Protein AF-A0A9X3B549-F1 (afdb_monomer_lite)

InterPro domains:
  IPR026001 Abortive infection protein-like, C-terminal domain [PF14355] (2-107)

Radius of gyration: 15.51 Å; chains: 1; bounding box: 48×29×39 Å

Organism: NCBI:txid2860329

Sequence (115 aa):
MARSLLESVCKHVIEQSEGVEYGRSDDLPALYRKASRALNLAPDQHVEEVFKKILGGCTSVVVGLGELRNRVGDAHGQGQRPVKPLPRHAELAVNLSGTMSAFLIATLDARQGSQ

Foldseek 3Di:
DLQVLLLVLLQVLQVLAPPGDDDPPQFQLRSCCRSCVSLLQALVSDDDPVSSVVSVVLSVLSVVLRVVCVQLVPPPDQPPDRDDDDPVNVVVSNVSSVVSSVVSVVSSVVVVVVD

Structure (mmCIF, N/CA/C/O backbone):
data_AF-A0A9X3B549-F1
#
_entry.id   AF-A0A9X3B549-F1
#
loop_
_atom_site.group_PDB
_atom_site.id
_atom_site.type_symbol
_atom_site.label_atom_id
_atom_site.label_alt_id
_atom_site.label_comp_id
_atom_site.label_asym_id
_atom_site.label_entity_id
_atom_site.label_seq_id
_atom_site.pdbx_PDB_ins_code
_atom_site.Cartn_x
_atom_site.Cartn_y
_atom_site.Cartn_z
_atom_site.occupancy
_atom_site.B_iso_or_equiv
_atom_site.auth_seq_id
_atom_site.auth_comp_id
_atom_site.auth_asym_id
_atom_site.auth_atom_id
_atom_site.pdbx_PDB_model_num
ATOM 1 N N . MET A 1 1 ? 0.886 1.973 -15.106 1.00 67.31 1 MET A N 1
ATOM 2 C CA . MET A 1 1 ? -0.403 1.344 -14.749 1.00 67.31 1 MET A CA 1
ATOM 3 C C . MET A 1 1 ? -0.406 0.843 -13.311 1.00 67.31 1 MET A C 1
ATOM 5 O O . MET A 1 1 ? -1.096 1.463 -12.519 1.00 67.31 1 MET A O 1
ATOM 9 N N . ALA A 1 2 ? 0.421 -0.144 -12.932 1.00 82.44 2 ALA A N 1
ATOM 10 C CA . ALA A 1 2 ? 0.479 -0.664 -11.553 1.00 82.44 2 ALA A CA 1
ATOM 11 C C . ALA A 1 2 ? 0.598 0.431 -10.468 1.00 82.44 2 ALA A C 1
ATOM 13 O O . ALA A 1 2 ? -0.226 0.497 -9.566 1.00 82.44 2 ALA A O 1
ATOM 14 N N . ARG A 1 3 ? 1.567 1.347 -10.587 1.00 87.06 3 ARG A N 1
ATOM 15 C CA . ARG A 1 3 ? 1.727 2.461 -9.633 1.00 87.06 3 ARG A CA 1
ATOM 16 C C . ARG A 1 3 ? 0.491 3.365 -9.551 1.00 87.06 3 ARG A C 1
ATOM 18 O O . ARG A 1 3 ? 0.051 3.687 -8.459 1.00 87.06 3 ARG A O 1
ATOM 25 N N . SER A 1 4 ? -0.036 3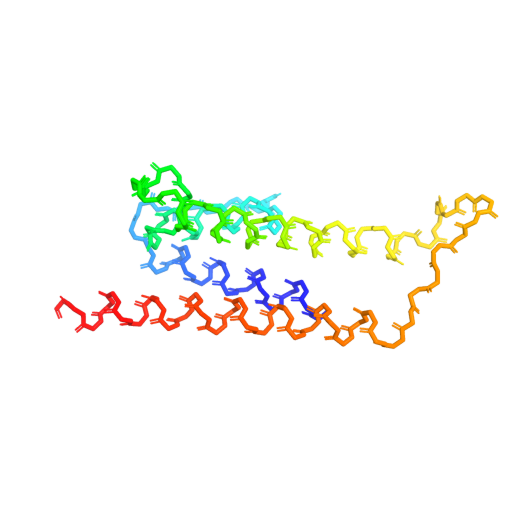.784 -10.700 1.00 90.31 4 SER A N 1
ATOM 26 C CA . SER A 1 4 ? -1.124 4.768 -10.787 1.00 90.31 4 SER A CA 1
ATOM 27 C C . SER A 1 4 ? -2.424 4.265 -10.163 1.00 90.31 4 SER A C 1
ATOM 29 O O . SER A 1 4 ? -3.111 5.045 -9.516 1.00 90.31 4 SER A O 1
ATOM 31 N N . LEU A 1 5 ? -2.734 2.972 -10.322 1.00 93.25 5 LEU A N 1
ATOM 32 C CA . LEU A 1 5 ? -3.885 2.346 -9.671 1.00 93.25 5 LEU A CA 1
ATOM 33 C C . LEU A 1 5 ? -3.769 2.455 -8.147 1.00 93.25 5 LEU A C 1
ATOM 35 O O . LEU A 1 5 ? -4.649 3.015 -7.499 1.00 93.25 5 LEU A O 1
ATOM 39 N N . LEU A 1 6 ? -2.652 1.976 -7.595 1.00 94.69 6 LEU A N 1
ATOM 40 C CA . LEU A 1 6 ? -2.447 1.966 -6.151 1.00 94.69 6 LEU A CA 1
ATOM 41 C C . LEU A 1 6 ? -2.383 3.387 -5.572 1.00 94.69 6 LEU A C 1
ATOM 43 O O . LEU A 1 6 ? -2.904 3.631 -4.491 1.00 94.69 6 LEU A O 1
ATOM 47 N N . GLU A 1 7 ? -1.798 4.336 -6.308 1.00 95.12 7 GLU A N 1
ATOM 48 C CA . GLU A 1 7 ? -1.788 5.756 -5.941 1.00 95.12 7 GLU A CA 1
ATOM 49 C C . GLU A 1 7 ? -3.208 6.331 -5.849 1.00 95.12 7 GLU A C 1
ATOM 51 O O . GLU A 1 7 ? -3.538 6.993 -4.866 1.00 95.12 7 GLU A O 1
ATOM 56 N N . SER A 1 8 ? -4.059 6.043 -6.840 1.00 96.25 8 SER A N 1
ATOM 57 C CA . SER A 1 8 ? -5.462 6.470 -6.846 1.00 96.25 8 SER A CA 1
ATOM 58 C C . SER A 1 8 ? -6.244 5.869 -5.680 1.00 96.25 8 SER A C 1
ATOM 60 O O . SER A 1 8 ? -7.019 6.571 -5.041 1.00 96.25 8 SER A O 1
ATOM 62 N N . VAL A 1 9 ? -6.022 4.588 -5.375 1.00 97.38 9 VAL A N 1
ATOM 63 C CA . VAL A 1 9 ? -6.681 3.912 -4.249 1.00 97.38 9 VAL A CA 1
ATOM 64 C C . VAL A 1 9 ? -6.213 4.474 -2.909 1.00 97.38 9 VAL A C 1
ATOM 66 O O . VAL A 1 9 ? -7.042 4.723 -2.042 1.00 97.38 9 VAL A O 1
ATOM 69 N N . CYS A 1 10 ? -4.917 4.747 -2.733 1.00 97.44 10 CYS A N 1
ATOM 70 C CA . CYS A 1 10 ? -4.422 5.366 -1.500 1.00 97.44 10 CYS A CA 1
ATOM 71 C C . CYS A 1 10 ? -5.032 6.757 -1.287 1.00 97.44 10 CYS A C 1
ATOM 73 O O . CYS A 1 10 ? -5.446 7.069 -0.175 1.00 97.44 10 CYS A O 1
ATOM 75 N N . LYS A 1 11 ? -5.120 7.576 -2.344 1.00 97.25 11 LYS A N 1
ATOM 76 C CA . LYS A 1 11 ? -5.772 8.895 -2.289 1.00 97.25 11 LYS A CA 1
ATOM 77 C C . LYS A 1 11 ? -7.242 8.777 -1.902 1.00 97.25 11 LYS A C 1
ATOM 79 O O . LYS A 1 11 ? -7.667 9.464 -0.981 1.00 97.25 11 LYS A O 1
ATOM 84 N N . HIS A 1 12 ? -7.963 7.847 -2.525 1.00 97.31 12 HIS A N 1
ATOM 85 C CA . HIS A 1 12 ? -9.359 7.581 -2.198 1.00 97.31 12 HIS A CA 1
ATOM 86 C C . HIS A 1 12 ? -9.544 7.166 -0.731 1.00 97.31 12 HIS A C 1
ATOM 88 O O . HIS A 1 12 ? -10.383 7.726 -0.037 1.00 97.31 12 HIS A O 1
ATOM 94 N N . VAL A 1 13 ? -8.720 6.247 -0.217 1.00 97.44 13 VAL A N 1
ATOM 95 C CA . VAL A 1 13 ? -8.758 5.849 1.202 1.00 97.44 13 VAL A CA 1
ATOM 96 C C . VAL A 1 13 ? -8.526 7.045 2.127 1.00 97.44 13 VAL A C 1
ATOM 98 O O . VAL A 1 13 ? -9.222 7.180 3.130 1.00 97.44 13 VAL A O 1
ATOM 101 N N . ILE A 1 14 ? -7.560 7.910 1.803 1.00 97.12 14 ILE A N 1
ATOM 102 C CA . ILE A 1 14 ? -7.264 9.106 2.603 1.00 97.12 14 ILE A CA 1
ATOM 103 C C . ILE A 1 14 ? -8.446 10.080 2.581 1.00 97.12 14 ILE A C 1
ATOM 105 O O . ILE A 1 14 ? -8.841 10.550 3.636 1.00 97.12 14 ILE A O 1
ATOM 109 N N . GLU A 1 15 ? -9.051 10.331 1.418 1.00 95.69 15 GLU A N 1
ATOM 110 C CA . GLU A 1 15 ? -10.241 11.190 1.279 1.00 95.69 15 GLU A CA 1
ATOM 111 C C . GLU A 1 15 ? -11.444 10.686 2.082 1.00 95.69 15 GLU A C 1
ATOM 113 O O . GLU A 1 15 ? -12.256 11.482 2.541 1.00 95.69 15 GLU A O 1
ATOM 118 N N . GLN A 1 16 ? -11.563 9.368 2.250 1.00 95.56 16 GLN A N 1
ATOM 119 C CA . GLN A 1 16 ? -12.610 8.737 3.055 1.00 95.56 16 GLN A CA 1
ATOM 120 C C . GLN A 1 16 ? -12.258 8.648 4.551 1.00 95.56 16 GLN A C 1
ATOM 122 O O . GLN A 1 16 ? -13.077 8.187 5.343 1.00 95.56 16 GLN A O 1
ATOM 127 N N . SER A 1 17 ? -11.048 9.050 4.949 1.00 93.19 17 SER A N 1
ATOM 128 C CA . SER A 1 17 ? -10.571 8.980 6.330 1.00 93.19 17 SER A CA 1
ATOM 129 C C . SER A 1 17 ? -10.580 10.364 6.975 1.00 93.19 17 SER A C 1
ATOM 131 O O . SER A 1 17 ? -9.905 11.282 6.515 1.00 93.19 17 SER A O 1
ATOM 133 N N . GLU A 1 18 ? -11.301 10.517 8.083 1.00 89.31 18 GLU A N 1
ATOM 134 C CA . GLU A 1 18 ? -11.366 11.796 8.793 1.00 89.31 18 GLU A CA 1
ATOM 135 C C . GLU A 1 18 ? -9.995 12.225 9.339 1.00 89.31 18 GLU A C 1
ATOM 137 O O . GLU A 1 18 ? -9.259 11.438 9.938 1.00 89.31 18 GLU A O 1
ATOM 142 N N . GLY A 1 19 ? -9.652 13.502 9.146 1.00 88.38 19 GLY A N 1
ATOM 143 C CA . GLY A 1 19 ? -8.443 14.108 9.711 1.00 88.38 19 GLY A CA 1
ATOM 144 C C . GLY A 1 19 ? -7.128 13.722 9.025 1.00 88.38 19 GLY A C 1
ATOM 145 O O . GLY A 1 19 ? -6.060 14.022 9.563 1.00 88.38 19 GLY A O 1
ATOM 146 N N . VAL A 1 20 ? -7.171 13.077 7.853 1.00 93.19 20 VAL A N 1
ATOM 147 C CA . VAL A 1 20 ? -5.972 12.729 7.078 1.00 93.19 20 VAL A CA 1
ATOM 148 C C . VAL A 1 20 ? -5.989 13.453 5.737 1.00 93.19 20 VAL A C 1
ATOM 150 O O . VAL A 1 20 ? -6.927 13.334 4.962 1.00 93.19 20 VAL A O 1
ATOM 153 N N . GLU A 1 21 ? -4.906 14.165 5.430 1.00 93.50 21 GLU A N 1
ATOM 154 C CA . GLU A 1 21 ? -4.739 14.866 4.155 1.00 93.50 21 GLU A CA 1
ATOM 155 C C . GLU A 1 21 ? -3.469 14.410 3.431 1.00 93.50 21 GLU A C 1
ATOM 157 O O . GLU A 1 21 ? -2.462 14.025 4.046 1.00 93.50 21 GLU A O 1
ATOM 162 N N . TYR A 1 22 ? -3.485 14.494 2.101 1.00 94.81 22 TYR A N 1
ATOM 163 C CA . TYR A 1 22 ? -2.304 14.292 1.269 1.00 94.81 22 TYR A CA 1
ATOM 164 C C . TYR A 1 22 ? -1.921 15.555 0.499 1.00 94.81 22 TYR A C 1
ATOM 166 O O . TYR A 1 22 ? -2.762 16.323 0.040 1.00 94.81 22 TYR A O 1
ATOM 174 N N . GLY A 1 23 ? -0.614 15.769 0.359 1.00 92.38 23 GLY A N 1
ATOM 175 C CA . GLY A 1 23 ? -0.056 16.882 -0.394 1.00 92.38 23 GLY A CA 1
ATOM 176 C C . GLY A 1 23 ? 0.057 16.562 -1.883 1.00 92.38 23 GLY A C 1
ATOM 177 O O . GLY A 1 23 ? 0.170 15.406 -2.289 1.00 92.38 23 GLY A O 1
ATOM 178 N N . ARG A 1 24 ? 0.116 17.602 -2.723 1.00 88.25 24 ARG A N 1
ATOM 179 C CA . ARG A 1 24 ? 0.365 17.452 -4.172 1.00 88.25 24 ARG A CA 1
ATOM 180 C C . ARG A 1 24 ? 1.702 16.779 -4.504 1.00 88.25 24 ARG A C 1
ATOM 182 O O . ARG A 1 24 ? 1.832 16.209 -5.583 1.00 88.25 24 ARG A O 1
ATOM 189 N N . SER A 1 25 ? 2.682 16.880 -3.611 1.00 90.38 25 SER A N 1
ATOM 190 C CA . SER A 1 25 ? 4.018 16.297 -3.756 1.00 90.38 25 SER A CA 1
ATOM 191 C C . SER A 1 25 ? 4.152 14.905 -3.138 1.00 90.38 25 SER A C 1
ATOM 193 O O . SER A 1 25 ? 5.236 14.332 -3.216 1.00 90.38 25 SER A O 1
ATOM 195 N N . ASP A 1 26 ? 3.102 14.374 -2.505 1.00 93.25 26 ASP A N 1
ATOM 196 C CA . ASP A 1 26 ? 3.176 13.061 -1.871 1.00 93.25 26 ASP A CA 1
ATOM 197 C C . ASP A 1 26 ? 3.315 11.976 -2.941 1.00 93.25 26 ASP A C 1
ATOM 199 O O . ASP A 1 26 ? 2.503 11.857 -3.864 1.00 93.25 26 ASP A O 1
ATOM 203 N N . ASP A 1 27 ? 4.368 11.177 -2.811 1.00 92.62 27 ASP A N 1
ATOM 204 C CA . ASP A 1 27 ? 4.609 10.034 -3.671 1.00 92.62 27 ASP A CA 1
ATOM 205 C C . ASP A 1 27 ? 3.864 8.788 -3.169 1.00 92.62 27 ASP A C 1
ATOM 207 O O . ASP A 1 27 ? 3.218 8.782 -2.121 1.00 92.62 27 ASP A O 1
ATOM 211 N N . LEU A 1 28 ? 3.923 7.703 -3.946 1.00 94.00 28 LEU A N 1
ATOM 212 C CA . LEU A 1 28 ? 3.226 6.465 -3.599 1.00 94.00 28 LEU A CA 1
ATOM 213 C C . LEU A 1 28 ? 3.606 5.938 -2.191 1.00 94.00 28 LEU A C 1
ATOM 215 O O . LEU A 1 28 ? 2.689 5.606 -1.441 1.00 94.00 28 LEU A O 1
ATOM 219 N N . PRO A 1 29 ? 4.894 5.877 -1.791 1.00 94.50 29 PRO A N 1
ATOM 220 C CA . PRO A 1 29 ? 5.277 5.555 -0.415 1.00 94.50 29 PRO A CA 1
ATOM 221 C C . PRO A 1 29 ? 4.601 6.425 0.653 1.00 94.50 29 PRO A C 1
ATOM 223 O O . PRO A 1 29 ? 4.071 5.888 1.631 1.00 94.50 29 PRO A O 1
ATOM 226 N N . ALA A 1 30 ? 4.596 7.750 0.476 1.00 95.62 30 ALA A N 1
ATOM 227 C CA . ALA A 1 30 ? 3.980 8.673 1.424 1.00 95.62 30 ALA A CA 1
ATOM 228 C C . ALA A 1 30 ? 2.459 8.473 1.513 1.00 95.62 30 ALA A C 1
ATOM 230 O O . ALA A 1 30 ? 1.911 8.362 2.613 1.00 95.62 30 ALA A O 1
ATOM 231 N N . LEU A 1 31 ? 1.788 8.356 0.363 1.00 97.06 31 LEU A N 1
ATOM 232 C CA . LEU A 1 31 ? 0.348 8.107 0.275 1.00 97.06 31 LEU A CA 1
ATOM 233 C C . LEU A 1 31 ? -0.035 6.778 0.929 1.00 97.06 31 LEU A C 1
ATOM 235 O O . LEU A 1 31 ? -0.962 6.729 1.733 1.00 97.06 31 LEU A O 1
ATOM 239 N N . TYR A 1 32 ? 0.709 5.708 0.649 1.00 97.00 32 T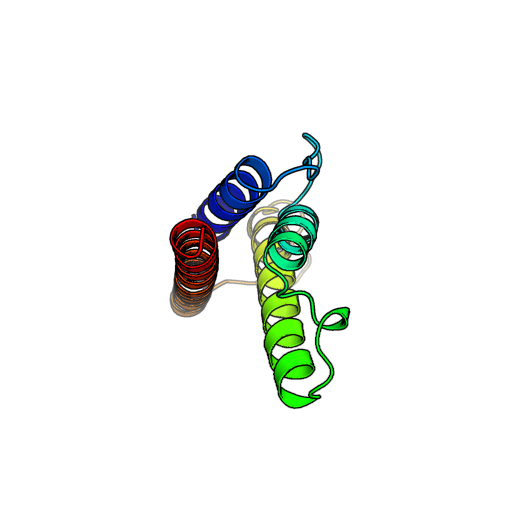YR A N 1
ATOM 240 C CA . TYR A 1 32 ? 0.442 4.403 1.244 1.00 97.00 32 TYR A CA 1
ATOM 241 C C . TYR A 1 32 ? 0.601 4.426 2.762 1.00 97.00 32 TYR A C 1
ATOM 243 O O . TYR A 1 32 ? -0.254 3.898 3.461 1.00 97.00 32 TYR A O 1
ATOM 251 N N . ARG A 1 33 ? 1.641 5.083 3.292 1.00 96.00 33 ARG A N 1
ATOM 252 C CA . ARG A 1 33 ? 1.844 5.198 4.745 1.00 96.00 33 ARG A CA 1
ATOM 253 C C . ARG A 1 33 ? 0.679 5.911 5.439 1.00 96.00 33 ARG A C 1
ATOM 255 O O . ARG A 1 33 ? 0.307 5.529 6.549 1.00 96.00 33 ARG A O 1
ATOM 262 N N . LYS A 1 34 ? 0.121 6.946 4.805 1.00 97.00 34 LYS A N 1
ATOM 263 C CA . LYS A 1 34 ? -1.056 7.670 5.308 1.00 97.00 34 LYS A CA 1
ATOM 264 C C . LYS A 1 34 ? -2.303 6.786 5.268 1.00 97.00 34 LYS A C 1
ATOM 266 O O . LYS A 1 34 ? -2.937 6.599 6.303 1.00 97.00 34 LYS A O 1
ATOM 271 N N . ALA A 1 35 ? -2.589 6.176 4.117 1.00 97.06 35 ALA A N 1
ATOM 272 C CA . ALA A 1 35 ? -3.730 5.281 3.930 1.00 97.06 35 ALA A CA 1
ATOM 273 C C . ALA A 1 35 ? -3.681 4.063 4.871 1.00 97.06 35 ALA A C 1
ATOM 275 O O . ALA A 1 35 ? -4.658 3.754 5.549 1.00 97.06 35 ALA A O 1
ATOM 276 N N . SER A 1 36 ? -2.527 3.396 4.978 1.00 96.44 36 SER A N 1
ATOM 277 C CA . SER A 1 36 ? -2.362 2.224 5.839 1.00 96.44 36 SER A CA 1
ATOM 278 C C . SER A 1 36 ? -2.565 2.583 7.307 1.00 96.44 36 SER A C 1
ATOM 280 O O . SER A 1 36 ? -3.225 1.843 8.025 1.00 96.44 36 SER A O 1
ATOM 282 N N . ARG A 1 37 ? -2.043 3.726 7.768 1.00 96.25 37 ARG A N 1
ATOM 283 C CA . ARG A 1 37 ? -2.246 4.167 9.153 1.00 96.25 37 ARG A CA 1
ATOM 284 C C . ARG A 1 37 ? -3.713 4.488 9.439 1.00 96.25 37 ARG A C 1
ATOM 286 O O . ARG A 1 37 ? -4.211 4.083 10.489 1.00 96.25 37 ARG A O 1
ATOM 293 N N . ALA A 1 38 ? -4.395 5.158 8.509 1.00 95.75 38 ALA A N 1
ATOM 294 C CA . ALA A 1 38 ? -5.818 5.478 8.623 1.00 95.75 38 ALA A CA 1
ATOM 295 C C . ALA A 1 38 ? -6.694 4.216 8.743 1.00 95.75 38 ALA A C 1
ATOM 297 O O . ALA A 1 38 ? -7.639 4.172 9.527 1.00 95.75 38 ALA A O 1
ATOM 298 N N . LEU A 1 39 ? -6.315 3.143 8.044 1.00 95.75 39 LEU A N 1
ATOM 299 C CA . LEU A 1 39 ? -6.998 1.849 8.097 1.00 95.75 39 LEU A CA 1
ATOM 300 C C . LEU A 1 39 ? -6.559 0.941 9.261 1.00 95.75 39 LEU A C 1
ATOM 302 O O . LEU A 1 39 ? -7.041 -0.187 9.359 1.00 95.75 39 LEU A O 1
ATOM 306 N N . ASN A 1 40 ? -5.683 1.407 10.157 1.00 95.00 40 ASN A N 1
ATOM 307 C CA . ASN A 1 40 ? -5.070 0.601 11.220 1.00 95.00 40 ASN A CA 1
ATOM 308 C C . ASN A 1 40 ? -4.242 -0.594 10.701 1.00 95.00 40 ASN A C 1
ATOM 310 O O . ASN A 1 40 ? -4.280 -1.691 11.250 1.00 95.00 40 ASN A O 1
ATOM 314 N N . LEU A 1 41 ? -3.500 -0.388 9.616 1.00 95.25 41 LEU A N 1
ATOM 315 C CA . LEU A 1 41 ? -2.649 -1.373 8.941 1.00 95.25 41 LEU A CA 1
ATOM 316 C C . LEU A 1 41 ? -1.151 -1.034 9.044 1.00 95.25 41 LEU A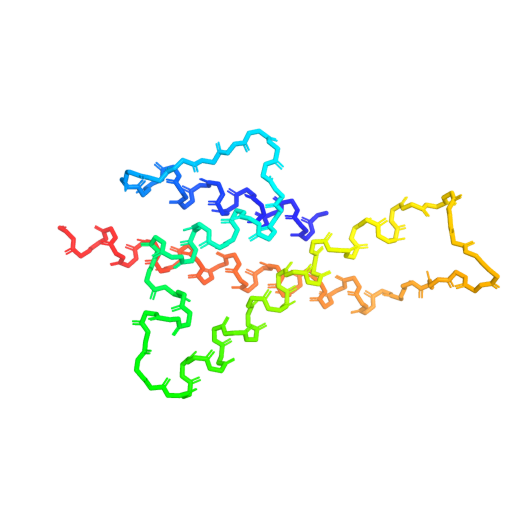 C 1
ATOM 318 O O . LEU A 1 41 ? -0.329 -1.695 8.409 1.00 95.25 41 LEU A O 1
ATOM 322 N N . ALA A 1 42 ? -0.754 0.005 9.785 1.00 93.56 42 ALA A N 1
ATOM 323 C CA . ALA A 1 42 ? 0.665 0.288 9.982 1.00 93.56 42 ALA A CA 1
ATOM 324 C C . ALA A 1 42 ? 1.268 -0.705 10.996 1.00 93.56 42 ALA A C 1
ATOM 326 O O . ALA A 1 42 ? 0.641 -0.954 12.023 1.00 93.56 42 ALA A O 1
ATOM 327 N N . PRO A 1 43 ? 2.477 -1.259 10.770 1.00 90.94 43 PRO A N 1
ATOM 328 C CA . PRO A 1 43 ? 3.067 -2.264 11.662 1.00 90.94 43 PRO A CA 1
ATOM 329 C C . PRO A 1 43 ? 3.153 -1.838 13.134 1.00 90.94 43 PRO A C 1
ATOM 331 O O . PRO A 1 43 ? 2.996 -2.663 14.024 1.00 90.94 43 PRO A O 1
ATOM 334 N N . ASP A 1 44 ? 3.370 -0.551 13.407 1.00 91.75 44 ASP A N 1
ATOM 335 C CA . ASP A 1 44 ? 3.447 -0.002 14.764 1.00 91.75 44 ASP A CA 1
ATOM 336 C C . ASP A 1 44 ? 2.092 0.062 15.493 1.00 91.75 44 ASP A C 1
ATOM 338 O O . ASP A 1 44 ? 2.061 0.353 16.683 1.00 91.75 44 ASP A O 1
ATOM 342 N N . GLN A 1 45 ? 0.984 -0.236 14.806 1.00 94.00 45 GLN A N 1
ATOM 343 C CA . GLN A 1 45 ? -0.366 -0.305 15.377 1.00 94.00 45 GLN A CA 1
ATOM 344 C C . GLN A 1 45 ? -0.767 -1.721 15.831 1.00 94.00 45 GLN A C 1
ATOM 346 O O . GLN A 1 45 ? -1.878 -1.911 16.318 1.00 94.00 45 GLN A O 1
ATOM 351 N N . HIS A 1 46 ? 0.115 -2.713 15.673 1.00 93.94 46 HIS A N 1
ATOM 352 C CA . HIS A 1 46 ? -0.150 -4.118 16.004 1.00 93.94 46 HIS A CA 1
ATOM 353 C C . HIS A 1 46 ? 0.852 -4.624 17.037 1.00 93.94 46 HIS A C 1
ATOM 355 O O . HIS A 1 46 ? 1.994 -4.169 17.067 1.00 93.94 46 HIS A O 1
ATOM 361 N N . VAL A 1 47 ? 0.453 -5.580 17.878 1.00 93.06 47 VAL A N 1
ATOM 362 C CA . VAL A 1 47 ? 1.340 -6.162 18.904 1.00 93.06 47 VAL A CA 1
ATOM 363 C C . VAL A 1 47 ? 1.986 -7.440 18.385 1.00 93.06 47 VAL A C 1
ATOM 365 O O . VAL A 1 47 ? 3.179 -7.666 18.588 1.00 93.06 47 VAL A O 1
ATOM 368 N N . GLU A 1 48 ? 1.215 -8.250 17.670 1.00 95.25 48 GLU A N 1
ATOM 369 C CA . GLU A 1 48 ? 1.605 -9.558 17.182 1.00 95.25 48 GLU A CA 1
ATOM 370 C C . GLU A 1 48 ? 2.676 -9.437 16.095 1.00 95.25 48 GLU A C 1
ATOM 372 O O . GLU A 1 48 ? 2.460 -8.897 15.006 1.00 95.25 48 GLU A O 1
ATOM 377 N N . GLU A 1 49 ? 3.841 -10.023 16.364 1.00 94.56 49 GLU A N 1
ATOM 378 C CA . GLU A 1 49 ? 5.004 -9.967 15.472 1.00 94.56 49 GLU A CA 1
ATOM 379 C C . GLU A 1 49 ? 4.725 -10.505 14.061 1.00 94.56 49 GLU A C 1
ATOM 381 O O . GLU A 1 49 ? 5.331 -10.056 13.086 1.00 94.56 49 GLU A O 1
ATOM 386 N N . VAL A 1 50 ? 3.789 -11.449 13.924 1.00 95.94 50 VAL A N 1
ATOM 387 C CA . VAL A 1 50 ? 3.388 -11.983 12.616 1.00 95.94 50 VAL A CA 1
ATOM 388 C C . VAL A 1 50 ? 2.727 -10.912 11.743 1.00 95.94 50 VAL A C 1
ATOM 390 O O . VAL A 1 50 ? 3.103 -10.766 10.579 1.00 95.94 50 VAL A O 1
ATOM 393 N N . PHE A 1 51 ? 1.823 -10.100 12.300 1.00 92.88 51 PHE A N 1
ATOM 394 C CA . PHE A 1 51 ? 1.157 -9.034 11.552 1.00 92.88 51 PHE A CA 1
ATOM 395 C C . PHE A 1 51 ? 2.122 -7.901 11.225 1.00 92.88 51 PHE A C 1
ATOM 397 O O . PHE A 1 51 ? 2.137 -7.430 10.088 1.00 92.88 51 PHE A O 1
ATOM 404 N N . LYS A 1 52 ? 3.014 -7.540 12.157 1.00 95.31 52 LYS A N 1
ATOM 405 C CA . LYS A 1 52 ? 4.072 -6.553 11.889 1.00 95.31 52 LYS A CA 1
ATOM 406 C C . LYS A 1 52 ? 4.930 -6.941 10.689 1.00 95.31 52 LYS A C 1
ATOM 408 O O . LYS A 1 52 ? 5.190 -6.104 9.826 1.00 95.31 52 LYS A O 1
ATOM 413 N N . LYS A 1 53 ? 5.348 -8.210 10.609 1.00 96.38 53 LYS A N 1
ATOM 414 C CA . LYS A 1 53 ? 6.160 -8.723 9.494 1.00 96.38 53 LYS A CA 1
ATOM 415 C C . LYS A 1 53 ? 5.410 -8.680 8.168 1.00 96.38 53 LYS A C 1
ATOM 417 O O . LYS A 1 53 ? 5.975 -8.223 7.177 1.00 96.38 53 LYS A O 1
ATOM 422 N N . ILE A 1 54 ? 4.151 -9.116 8.149 1.00 95.69 54 ILE A N 1
ATOM 423 C CA . ILE A 1 54 ? 3.324 -9.116 6.934 1.00 95.69 54 ILE A CA 1
ATOM 424 C C . ILE A 1 54 ? 3.109 -7.680 6.435 1.00 95.69 54 ILE A C 1
ATOM 426 O O . ILE A 1 54 ? 3.431 -7.370 5.288 1.00 95.69 54 ILE A O 1
ATOM 430 N N . LEU A 1 55 ? 2.648 -6.779 7.306 1.00 95.69 55 LEU A N 1
ATOM 431 C CA . LEU A 1 55 ? 2.367 -5.379 6.966 1.00 95.69 55 LEU A CA 1
ATOM 432 C C . LEU A 1 55 ? 3.645 -4.598 6.611 1.00 95.69 55 LEU A C 1
ATOM 434 O O . LEU A 1 55 ? 3.643 -3.740 5.720 1.00 95.69 55 LEU A O 1
ATOM 438 N N . GLY A 1 56 ? 4.767 -4.930 7.256 1.00 95.81 56 GLY A N 1
ATOM 439 C CA . GLY A 1 56 ? 6.090 -4.430 6.891 1.00 95.81 56 GLY A CA 1
ATOM 440 C C . GLY A 1 56 ? 6.492 -4.862 5.481 1.00 95.81 56 GLY A C 1
ATOM 441 O O . GLY A 1 56 ? 6.896 -4.025 4.675 1.00 95.81 56 GLY A O 1
ATOM 442 N N . GLY A 1 57 ? 6.290 -6.138 5.139 1.00 96.50 57 GLY A N 1
ATOM 443 C CA . GLY A 1 57 ? 6.524 -6.663 3.792 1.00 96.50 57 GLY A CA 1
ATOM 444 C C . GLY A 1 57 ? 5.667 -5.972 2.727 1.00 96.50 57 GLY A C 1
ATOM 445 O O . GLY A 1 57 ? 6.188 -5.563 1.689 1.00 96.50 57 GLY A O 1
ATOM 446 N N . CYS A 1 58 ? 4.380 -5.750 3.009 1.00 95.81 58 CYS A N 1
ATOM 447 C CA . CYS A 1 58 ? 3.493 -4.958 2.155 1.00 95.81 58 CYS A CA 1
ATOM 448 C C . CYS A 1 58 ? 4.043 -3.545 1.916 1.00 95.81 58 CYS A C 1
ATOM 450 O O . CYS A 1 58 ? 4.082 -3.077 0.779 1.00 95.81 58 CYS A O 1
ATOM 452 N N . THR A 1 59 ? 4.544 -2.889 2.966 1.00 95.06 59 THR A N 1
ATOM 453 C CA . THR A 1 59 ? 5.171 -1.564 2.853 1.00 95.06 59 THR A CA 1
ATOM 454 C C . THR A 1 59 ? 6.387 -1.603 1.924 1.00 95.06 59 THR A C 1
ATOM 456 O O . THR A 1 59 ? 6.493 -0.776 1.019 1.00 95.06 59 THR A O 1
ATOM 459 N N . SER A 1 60 ? 7.273 -2.593 2.077 1.00 95.62 60 SER A N 1
ATOM 460 C CA . SER A 1 60 ? 8.441 -2.764 1.201 1.00 95.62 60 SER A CA 1
ATOM 461 C C . SER A 1 60 ? 8.055 -2.989 -0.263 1.00 95.62 60 SER A C 1
ATOM 463 O O . SER A 1 60 ? 8.687 -2.420 -1.154 1.00 95.62 60 SER A O 1
ATOM 465 N N . VAL A 1 61 ? 7.000 -3.768 -0.526 1.00 94.62 61 VAL A N 1
ATOM 466 C CA . VAL A 1 61 ? 6.469 -3.969 -1.883 1.00 94.62 61 VAL A CA 1
ATOM 467 C C . VAL A 1 61 ? 6.018 -2.643 -2.493 1.00 94.62 61 VAL A C 1
ATOM 469 O O . VAL A 1 61 ? 6.399 -2.330 -3.621 1.00 94.62 61 VAL A O 1
ATOM 472 N N . VAL A 1 62 ? 5.248 -1.837 -1.759 1.00 93.62 62 VAL A N 1
ATOM 473 C CA . VAL A 1 62 ? 4.736 -0.555 -2.265 1.00 93.62 62 VAL A CA 1
ATOM 474 C C . VAL A 1 62 ? 5.860 0.450 -2.519 1.00 93.62 62 VAL A C 1
ATOM 476 O O . VAL A 1 62 ? 5.857 1.115 -3.558 1.00 93.62 62 VAL A O 1
ATOM 479 N N . VAL A 1 63 ? 6.860 0.509 -1.633 1.00 92.62 63 VAL A N 1
ATOM 480 C CA . VAL A 1 63 ? 8.075 1.311 -1.850 1.00 92.62 63 VAL A CA 1
ATOM 481 C C . VAL A 1 63 ? 8.786 0.875 -3.133 1.00 92.62 63 VAL A C 1
ATOM 483 O O . VAL A 1 63 ? 9.049 1.707 -4.003 1.00 92.62 63 VAL A O 1
ATOM 486 N N . GLY A 1 64 ? 8.998 -0.432 -3.313 1.00 91.69 64 GLY A N 1
ATOM 487 C CA . GLY A 1 64 ? 9.610 -0.983 -4.523 1.00 91.69 64 GLY A CA 1
ATOM 488 C C . GLY A 1 64 ? 8.826 -0.667 -5.803 1.00 91.69 64 GLY A C 1
ATOM 489 O O . GLY A 1 64 ? 9.421 -0.301 -6.816 1.00 91.69 64 GLY A O 1
ATOM 490 N N . LEU A 1 65 ? 7.490 -0.734 -5.766 1.00 90.56 65 LEU A N 1
ATOM 491 C CA . LEU A 1 65 ? 6.623 -0.344 -6.888 1.00 90.56 65 LEU A CA 1
ATOM 492 C C . LEU A 1 65 ? 6.720 1.156 -7.209 1.00 90.56 65 LEU A C 1
ATOM 494 O O . LEU A 1 65 ? 6.675 1.543 -8.382 1.00 90.56 65 LEU A O 1
ATOM 498 N N . GLY A 1 66 ? 6.872 1.999 -6.184 1.00 87.94 66 GLY A N 1
ATOM 499 C CA . GLY A 1 66 ? 7.139 3.427 -6.330 1.00 87.94 66 GLY A CA 1
ATOM 500 C C . GLY A 1 66 ? 8.445 3.683 -7.082 1.00 87.94 66 GLY A C 1
ATOM 501 O O . GLY A 1 66 ? 8.445 4.393 -8.091 1.00 87.94 66 GLY A O 1
ATOM 502 N N . GLU A 1 67 ? 9.530 3.044 -6.647 1.00 85.31 67 GLU A N 1
ATOM 503 C CA . GLU A 1 67 ? 10.866 3.179 -7.242 1.00 85.31 67 GLU A CA 1
ATOM 504 C C . GLU A 1 67 ? 10.977 2.588 -8.652 1.00 85.31 67 GLU A C 1
ATOM 506 O O . GLU A 1 67 ? 11.699 3.130 -9.492 1.00 85.31 67 GLU A O 1
ATOM 511 N N . LEU A 1 68 ? 10.263 1.491 -8.937 1.00 78.31 68 LEU A N 1
ATOM 512 C CA . LEU A 1 68 ? 10.343 0.779 -10.216 1.00 78.31 68 LEU A CA 1
ATOM 513 C C . LEU A 1 68 ? 10.021 1.695 -11.403 1.00 78.31 68 LEU A C 1
ATOM 515 O O . LEU A 1 68 ? 10.707 1.638 -12.423 1.00 78.31 68 LEU A O 1
ATOM 519 N N . ARG A 1 69 ? 9.017 2.576 -11.267 1.00 66.94 69 ARG A N 1
ATOM 520 C CA . ARG A 1 69 ? 8.686 3.564 -12.308 1.00 66.94 69 ARG A CA 1
ATOM 521 C C . ARG A 1 69 ? 9.829 4.552 -12.527 1.00 66.94 69 ARG A C 1
ATOM 523 O O . ARG A 1 69 ? 10.114 4.867 -13.676 1.00 66.94 69 ARG A O 1
ATOM 530 N N . ASN A 1 70 ? 10.456 5.027 -11.453 1.00 65.19 70 ASN A N 1
ATOM 531 C CA . ASN A 1 70 ? 11.518 6.027 -11.541 1.00 65.19 70 ASN A CA 1
ATOM 532 C C . ASN A 1 70 ? 12.745 5.426 -12.239 1.00 65.19 70 ASN A C 1
ATOM 534 O O . ASN A 1 70 ? 13.259 6.006 -13.183 1.00 65.19 70 ASN A O 1
ATOM 538 N N . ARG A 1 71 ? 13.150 4.202 -11.867 1.00 65.06 71 ARG A N 1
ATOM 539 C CA . ARG A 1 71 ? 14.316 3.548 -12.481 1.00 65.06 71 ARG A CA 1
ATOM 540 C C . ARG A 1 71 ? 14.066 3.085 -13.917 1.00 65.06 71 ARG A C 1
ATOM 542 O O . ARG A 1 71 ? 14.927 3.285 -14.758 1.00 65.06 71 ARG A O 1
ATOM 549 N N . VAL A 1 72 ? 12.927 2.460 -14.221 1.00 61.22 72 VAL A N 1
ATOM 550 C CA . VAL A 1 72 ? 12.652 1.929 -15.577 1.00 61.22 72 VAL A CA 1
ATOM 551 C C . VAL A 1 72 ? 12.188 3.028 -16.545 1.00 61.22 72 VAL A C 1
ATOM 553 O O . VAL A 1 72 ? 12.387 2.900 -17.749 1.00 61.22 72 VAL A O 1
ATOM 556 N N . GLY A 1 73 ? 11.582 4.102 -16.031 1.00 55.34 73 GLY A N 1
ATOM 557 C CA . GLY A 1 73 ? 11.121 5.248 -16.817 1.00 55.34 73 GLY A CA 1
ATOM 558 C C . GLY A 1 73 ? 12.227 6.236 -17.197 1.00 55.34 73 GLY A C 1
ATOM 559 O O . GLY A 1 73 ? 12.144 6.821 -18.275 1.00 55.34 73 GLY A O 1
ATOM 560 N N . ASP A 1 74 ? 13.278 6.377 -16.378 1.00 54.22 74 ASP A N 1
ATOM 561 C CA . ASP A 1 74 ? 14.453 7.201 -16.697 1.00 54.22 74 ASP A CA 1
ATOM 562 C C . ASP A 1 74 ? 15.374 6.490 -17.700 1.00 54.22 74 ASP A C 1
ATOM 564 O O . ASP A 1 74 ? 16.482 6.033 -17.403 1.00 54.22 74 ASP A O 1
ATOM 568 N N . ALA A 1 75 ? 14.916 6.435 -18.950 1.00 51.41 75 ALA A N 1
ATOM 569 C CA . ALA A 1 75 ? 15.687 5.976 -20.103 1.00 51.41 75 ALA A CA 1
ATOM 570 C C . ALA A 1 75 ? 16.916 6.863 -20.419 1.00 51.41 75 ALA A C 1
ATOM 572 O O . ALA A 1 75 ? 17.656 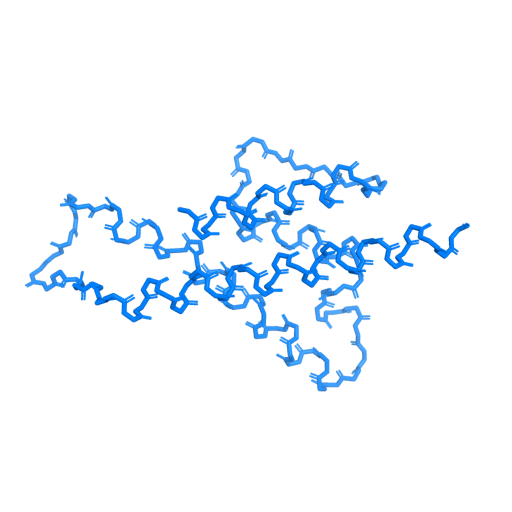6.570 -21.355 1.00 51.41 75 ALA A O 1
ATOM 573 N N . HIS A 1 76 ? 17.151 7.943 -19.666 1.00 51.12 76 HIS A N 1
ATOM 574 C CA . HIS A 1 76 ? 18.263 8.881 -19.869 1.00 51.12 76 HIS A CA 1
ATOM 575 C C . HIS A 1 76 ? 19.430 8.728 -18.879 1.00 51.12 76 HIS A C 1
ATOM 577 O O . HIS A 1 76 ? 20.407 9.460 -18.997 1.00 51.12 76 HIS A O 1
ATOM 583 N N . GLY A 1 77 ? 19.385 7.768 -17.945 1.00 50.59 77 GLY A N 1
ATOM 584 C CA . GLY A 1 77 ? 20.423 7.623 -16.908 1.00 50.59 77 GLY A CA 1
ATOM 585 C C . GLY A 1 77 ? 20.869 6.195 -16.597 1.00 50.59 77 GLY A C 1
ATOM 586 O O . GLY A 1 77 ? 21.615 5.978 -15.643 1.00 50.59 77 GLY A O 1
ATOM 587 N N . GLN A 1 78 ? 20.424 5.202 -17.367 1.00 55.41 78 GLN A N 1
ATOM 588 C CA . GLN A 1 78 ? 20.887 3.829 -17.188 1.00 55.41 78 GLN A CA 1
ATOM 589 C C . GLN A 1 78 ? 22.372 3.783 -17.583 1.00 55.41 78 GLN A C 1
ATOM 591 O O . GLN A 1 78 ? 22.691 3.911 -18.760 1.00 55.41 78 GLN A O 1
ATOM 596 N N . GLY A 1 79 ? 23.278 3.665 -16.606 1.00 58.84 79 GLY A N 1
ATOM 597 C CA . GLY A 1 79 ? 24.720 3.524 -16.842 1.00 58.84 79 GLY A CA 1
ATOM 598 C C . GLY A 1 79 ? 25.074 2.287 -17.687 1.00 58.84 79 GLY A C 1
ATOM 599 O O . GLY A 1 79 ? 24.245 1.724 -18.392 1.00 58.84 79 GLY A O 1
ATOM 600 N N . GLN A 1 80 ? 26.309 1.786 -17.596 1.00 53.38 80 GLN A N 1
ATOM 601 C CA . GLN A 1 80 ? 26.816 0.726 -18.494 1.00 53.38 80 GLN A CA 1
ATOM 602 C C . GLN A 1 80 ? 26.016 -0.604 -18.520 1.00 53.38 80 GLN A C 1
ATOM 604 O O . GLN A 1 80 ? 26.283 -1.449 -19.372 1.00 53.38 80 GLN A O 1
ATOM 609 N N . ARG A 1 81 ? 25.039 -0.821 -17.624 1.00 61.91 81 ARG A N 1
ATOM 610 C CA . ARG A 1 81 ? 24.144 -1.994 -17.624 1.00 61.91 81 ARG A CA 1
ATOM 611 C C . ARG A 1 81 ? 22.684 -1.591 -17.384 1.00 61.91 81 ARG A C 1
ATOM 613 O O . ARG A 1 81 ? 22.246 -1.599 -16.233 1.00 61.91 81 ARG A O 1
ATOM 620 N N . PRO A 1 82 ? 21.919 -1.266 -18.439 1.00 63.41 82 PRO A N 1
ATOM 621 C CA . PRO A 1 82 ? 20.497 -0.996 -18.300 1.00 63.41 82 PRO A CA 1
ATOM 622 C C . PRO A 1 82 ? 19.743 -2.226 -17.786 1.00 63.41 82 PRO A C 1
ATOM 624 O O . PRO A 1 82 ? 19.904 -3.335 -18.306 1.00 63.41 82 PRO A O 1
ATOM 627 N N . VAL A 1 83 ? 18.891 -2.036 -16.776 1.00 67.75 83 VAL A N 1
ATOM 628 C CA . VAL A 1 83 ? 17.960 -3.083 -16.337 1.00 67.75 83 VAL A CA 1
ATOM 629 C C . VAL A 1 83 ? 16.930 -3.281 -17.442 1.00 67.75 83 VAL A C 1
ATOM 631 O O . VAL A 1 83 ? 16.211 -2.351 -17.798 1.00 67.75 83 VAL A O 1
ATOM 634 N N . LYS A 1 84 ? 16.837 -4.503 -17.978 1.00 74.31 84 LYS A N 1
ATOM 635 C CA . LYS A 1 84 ? 15.839 -4.863 -18.991 1.00 74.31 84 LYS A CA 1
ATOM 636 C C . LYS A 1 84 ? 14.702 -5.653 -18.333 1.00 74.31 84 LYS A C 1
ATOM 638 O O . LYS A 1 84 ? 14.834 -6.868 -18.160 1.00 74.31 84 LYS A O 1
ATOM 643 N N . PRO A 1 85 ? 13.605 -5.001 -17.902 1.00 78.38 85 PRO A N 1
ATOM 644 C CA . PRO A 1 85 ? 12.468 -5.718 -17.348 1.00 78.38 85 PRO A CA 1
ATOM 645 C C . PRO A 1 85 ? 11.884 -6.673 -18.392 1.00 78.38 85 PRO A C 1
ATOM 647 O O . PRO A 1 85 ? 11.723 -6.327 -19.560 1.00 78.38 85 PRO A O 1
ATOM 650 N N . LEU A 1 86 ? 11.589 -7.895 -17.955 1.00 86.31 86 LEU A N 1
ATOM 651 C CA . LEU A 1 86 ? 10.936 -8.921 -18.759 1.00 86.31 86 LEU A CA 1
ATOM 652 C C . LEU A 1 86 ? 9.429 -8.892 -18.472 1.00 86.31 86 LEU A C 1
ATOM 654 O O . LEU A 1 86 ? 9.045 -8.435 -17.391 1.00 86.31 86 LEU A O 1
ATOM 658 N N . PRO A 1 87 ? 8.575 -9.410 -19.375 1.00 88.31 87 PRO A N 1
ATOM 659 C CA . PRO A 1 87 ? 7.119 -9.373 -19.204 1.00 88.31 87 PRO A CA 1
ATOM 660 C C . PRO A 1 87 ? 6.641 -9.858 -17.827 1.00 88.31 87 PRO A C 1
ATOM 662 O O . PRO A 1 87 ? 5.865 -9.168 -17.173 1.00 88.31 87 PRO A O 1
ATOM 665 N N . ARG A 1 88 ? 7.220 -10.953 -17.312 1.00 89.75 88 ARG A N 1
ATOM 666 C CA . ARG A 1 88 ? 6.922 -11.491 -15.971 1.00 89.75 88 ARG A CA 1
ATOM 667 C C . ARG A 1 88 ? 7.159 -10.508 -14.812 1.00 89.75 88 ARG A C 1
ATOM 669 O O . ARG A 1 88 ? 6.499 -10.597 -13.786 1.00 89.75 88 ARG A O 1
ATOM 676 N N . HIS A 1 89 ? 8.105 -9.572 -14.941 1.00 89.50 89 HIS A N 1
ATOM 677 C CA . HIS A 1 89 ? 8.353 -8.559 -13.907 1.00 89.50 89 HIS A CA 1
ATOM 678 C C . HIS A 1 89 ? 7.249 -7.497 -13.912 1.00 89.50 89 HIS A C 1
ATOM 680 O O . HIS A 1 89 ? 6.837 -7.027 -12.853 1.00 89.50 89 HIS A O 1
ATOM 686 N N . ALA A 1 90 ? 6.758 -7.132 -15.100 1.00 88.00 90 ALA A N 1
ATOM 687 C CA . ALA A 1 90 ? 5.633 -6.217 -15.240 1.00 88.00 90 ALA A CA 1
ATOM 688 C C . ALA A 1 90 ? 4.341 -6.861 -14.720 1.00 88.00 90 ALA A C 1
ATOM 690 O O . ALA A 1 90 ? 3.598 -6.223 -13.980 1.00 88.00 90 ALA A O 1
ATOM 691 N N . GLU A 1 91 ? 4.122 -8.135 -15.049 1.00 91.75 91 GLU A N 1
ATOM 692 C CA . GLU A 1 91 ? 3.001 -8.934 -14.553 1.00 91.75 91 GLU A CA 1
ATOM 693 C C . GLU A 1 91 ? 3.002 -9.024 -13.023 1.00 91.75 91 GLU A C 1
ATOM 695 O O . GLU A 1 91 ? 2.003 -8.687 -12.392 1.00 91.75 91 GLU A O 1
ATOM 700 N N . LEU A 1 92 ? 4.144 -9.360 -12.409 1.00 92.75 92 LEU A N 1
ATOM 701 C CA . LEU A 1 92 ? 4.279 -9.366 -10.952 1.00 92.75 92 LEU A CA 1
ATOM 702 C C . LEU A 1 92 ? 3.933 -7.999 -10.345 1.00 92.75 92 LEU A C 1
ATOM 704 O O . LEU A 1 92 ? 3.185 -7.929 -9.374 1.00 92.75 92 LEU A O 1
ATOM 708 N N . ALA A 1 93 ? 4.441 -6.906 -10.920 1.00 91.88 93 ALA A N 1
ATOM 709 C CA . ALA A 1 93 ? 4.164 -5.562 -10.421 1.00 91.88 93 ALA A CA 1
ATOM 710 C C . ALA A 1 93 ? 2.674 -5.187 -10.520 1.00 91.88 93 ALA A C 1
ATOM 712 O O . ALA A 1 93 ? 2.135 -4.549 -9.613 1.00 91.88 93 ALA A O 1
ATOM 713 N N . VAL A 1 94 ? 2.004 -5.583 -11.607 1.00 92.56 94 VAL A N 1
ATOM 714 C CA . VAL A 1 94 ? 0.560 -5.380 -11.794 1.00 92.56 94 VAL A CA 1
ATOM 715 C C . VAL A 1 94 ? -0.236 -6.205 -10.789 1.00 92.56 94 VAL A C 1
ATOM 717 O O . VAL A 1 94 ? -1.095 -5.640 -10.118 1.00 92.56 94 VAL A O 1
ATOM 720 N N . ASN A 1 95 ? 0.090 -7.487 -10.621 1.00 95.44 95 ASN A N 1
ATOM 721 C CA . ASN A 1 95 ? -0.602 -8.370 -9.684 1.00 95.44 95 ASN A CA 1
ATOM 722 C C . ASN A 1 95 ? -0.439 -7.893 -8.237 1.00 95.44 95 ASN A C 1
ATOM 724 O O . ASN A 1 95 ? -1.423 -7.803 -7.510 1.00 95.44 95 ASN A O 1
ATOM 728 N N . LEU A 1 96 ? 0.775 -7.502 -7.832 1.00 95.25 96 LEU A N 1
ATOM 729 C CA . LEU A 1 96 ? 1.015 -6.934 -6.503 1.00 95.25 96 LEU A CA 1
ATOM 730 C C . LEU A 1 96 ? 0.209 -5.650 -6.288 1.00 95.25 96 LEU A C 1
ATOM 732 O O . LEU A 1 96 ? -0.437 -5.505 -5.255 1.00 95.25 96 LEU A O 1
ATOM 736 N N . SER A 1 97 ? 0.196 -4.737 -7.263 1.00 94.94 97 SER A N 1
ATOM 737 C CA . SER A 1 97 ? -0.620 -3.523 -7.171 1.00 94.94 97 SER A CA 1
ATOM 738 C C . SER A 1 97 ? -2.117 -3.832 -7.069 1.00 94.94 97 SER A C 1
ATOM 740 O O . SER A 1 97 ? -2.799 -3.244 -6.229 1.00 94.94 97 SER A O 1
ATOM 742 N N . GLY A 1 98 ? -2.619 -4.774 -7.871 1.00 96.12 98 GLY A N 1
ATOM 743 C CA . GLY A 1 98 ? -4.019 -5.196 -7.856 1.00 96.12 98 GLY A CA 1
ATOM 744 C C . GLY A 1 98 ? -4.431 -5.786 -6.509 1.00 96.12 98 GLY A C 1
ATOM 745 O O . GLY A 1 98 ? -5.397 -5.318 -5.913 1.00 96.12 98 GLY A O 1
ATOM 746 N N . THR A 1 99 ? -3.658 -6.740 -5.986 1.00 97.00 99 THR A N 1
ATOM 747 C CA . THR A 1 99 ? -3.920 -7.364 -4.680 1.00 97.00 99 THR A CA 1
ATOM 748 C C . THR A 1 99 ? -3.893 -6.342 -3.546 1.00 97.00 99 THR A C 1
ATOM 750 O O . THR A 1 99 ? -4.803 -6.317 -2.721 1.00 97.00 99 THR A O 1
ATOM 753 N N . MET A 1 100 ? -2.885 -5.463 -3.521 1.00 96.56 100 MET A N 1
ATOM 754 C CA . MET A 1 100 ? -2.781 -4.411 -2.505 1.00 96.56 100 MET A CA 1
ATOM 755 C C . MET A 1 100 ? -3.959 -3.434 -2.579 1.00 96.56 100 MET A C 1
ATOM 757 O O . MET A 1 100 ? -4.536 -3.083 -1.555 1.00 96.56 100 MET A O 1
ATOM 761 N N . SER A 1 101 ? -4.344 -3.030 -3.790 1.00 97.25 101 SER A N 1
ATOM 762 C CA . SER A 1 101 ? -5.472 -2.123 -4.018 1.00 97.25 101 SER A CA 1
ATOM 763 C C . SER A 1 101 ? -6.792 -2.738 -3.551 1.00 97.25 101 SER A C 1
ATOM 765 O O . SER A 1 101 ? -7.535 -2.101 -2.810 1.00 97.25 101 SER A O 1
ATOM 767 N N . ALA A 1 102 ? -7.059 -3.990 -3.930 1.00 97.31 102 ALA A N 1
ATOM 768 C CA . ALA A 1 102 ? -8.264 -4.708 -3.526 1.00 97.31 102 ALA A CA 1
ATOM 769 C C . ALA A 1 102 ? -8.345 -4.874 -2.001 1.00 97.31 102 ALA A C 1
ATOM 771 O O . ALA A 1 102 ? -9.402 -4.660 -1.416 1.00 97.31 102 ALA A O 1
ATOM 772 N N . PHE A 1 103 ? -7.224 -5.192 -1.348 1.00 97.12 103 PHE A N 1
ATOM 773 C CA . PHE A 1 103 ? -7.167 -5.327 0.107 1.00 97.12 103 PHE A CA 1
ATOM 774 C C . PHE A 1 103 ? -7.453 -4.008 0.843 1.00 97.12 103 PHE A C 1
ATOM 776 O O . PHE A 1 103 ? -8.201 -4.008 1.821 1.00 97.12 103 PHE A O 1
ATOM 783 N N . LEU A 1 104 ? -6.900 -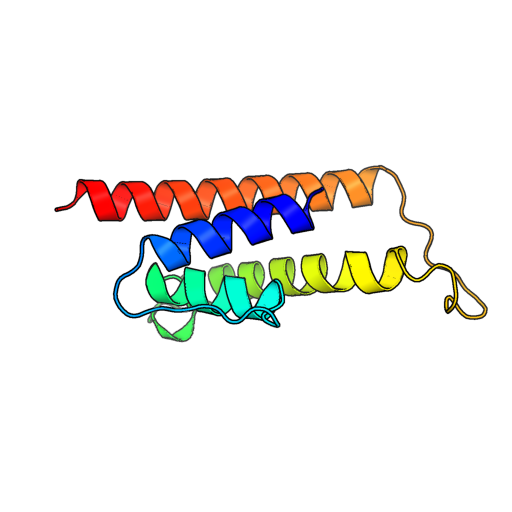2.884 0.371 1.00 97.44 104 LEU A N 1
ATOM 784 C CA . LEU A 1 104 ? -7.163 -1.565 0.958 1.00 97.44 104 LEU A CA 1
ATOM 785 C C . LEU A 1 104 ? -8.643 -1.180 0.851 1.00 97.44 104 LEU A C 1
ATOM 787 O O . LEU A 1 104 ? -9.217 -0.745 1.845 1.00 97.44 104 LEU A O 1
ATOM 791 N N . ILE A 1 105 ? -9.262 -1.383 -0.318 1.00 97.62 105 ILE A N 1
ATOM 792 C CA . ILE A 1 105 ? -10.692 -1.100 -0.524 1.00 97.62 105 ILE A CA 1
ATOM 793 C C . ILE A 1 105 ? -11.559 -2.007 0.348 1.00 97.62 105 ILE A C 1
ATOM 795 O O . ILE A 1 105 ? -12.382 -1.507 1.101 1.00 97.62 105 ILE A O 1
ATOM 799 N N . ALA A 1 106 ? -11.311 -3.318 0.349 1.00 97.50 106 ALA A N 1
ATOM 800 C CA . ALA A 1 106 ? -12.073 -4.243 1.187 1.00 97.50 106 ALA A CA 1
ATOM 801 C C . ALA A 1 106 ? -11.966 -3.897 2.684 1.00 97.50 106 ALA A C 1
ATOM 803 O O . ALA A 1 106 ? -12.933 -4.035 3.430 1.00 97.50 106 ALA A O 1
ATOM 804 N N . THR A 1 107 ? -10.798 -3.418 3.127 1.00 96.69 107 THR A N 1
ATOM 805 C CA . THR A 1 107 ? -10.602 -2.965 4.511 1.00 96.69 107 THR A CA 1
ATOM 806 C C . THR A 1 107 ? -11.358 -1.666 4.792 1.00 96.69 107 THR A C 1
ATOM 808 O O . THR A 1 107 ? -11.926 -1.521 5.872 1.00 96.69 107 THR A O 1
ATOM 811 N N . LEU A 1 108 ? -11.375 -0.724 3.846 1.00 96.56 108 LEU A N 1
ATOM 812 C CA . LEU A 1 108 ? -12.147 0.513 3.957 1.00 96.56 108 LEU A CA 1
ATOM 813 C C . LEU A 1 108 ? -13.649 0.210 4.054 1.00 96.56 108 LEU A C 1
ATOM 815 O O . LEU A 1 108 ? -14.287 0.643 5.012 1.00 96.56 108 LEU A O 1
ATOM 819 N N . ASP A 1 109 ? -14.174 -0.596 3.132 1.00 95.69 109 ASP A N 1
ATOM 820 C CA . ASP A 1 109 ? -15.589 -0.975 3.077 1.00 95.69 109 ASP A CA 1
ATOM 821 C C . ASP A 1 109 ? -16.026 -1.673 4.370 1.00 95.69 109 ASP A C 1
ATOM 823 O O . ASP A 1 109 ? -17.056 -1.335 4.953 1.00 95.69 109 ASP A O 1
ATOM 827 N N . ALA A 1 110 ? -15.211 -2.603 4.883 1.00 95.31 110 ALA A N 1
ATOM 828 C CA . ALA A 1 110 ? -15.493 -3.292 6.141 1.00 95.31 110 ALA A CA 1
ATOM 829 C C . ALA A 1 110 ? -15.579 -2.327 7.340 1.00 95.31 110 ALA A C 1
ATOM 831 O O . ALA A 1 110 ? -16.377 -2.539 8.255 1.00 95.31 110 ALA A O 1
ATOM 832 N N . ARG A 1 111 ? -14.780 -1.253 7.342 1.00 89.69 111 ARG A N 1
ATOM 833 C CA . ARG A 1 111 ? -14.791 -0.236 8.407 1.00 89.69 111 ARG A CA 1
ATOM 834 C C . ARG A 1 111 ? -15.966 0.729 8.273 1.00 89.69 111 ARG A C 1
ATOM 836 O O . ARG A 1 111 ? -16.480 1.177 9.293 1.00 89.69 111 ARG A O 1
ATOM 843 N N . GLN A 1 112 ? -16.395 1.031 7.050 1.00 86.06 112 GLN A N 1
AT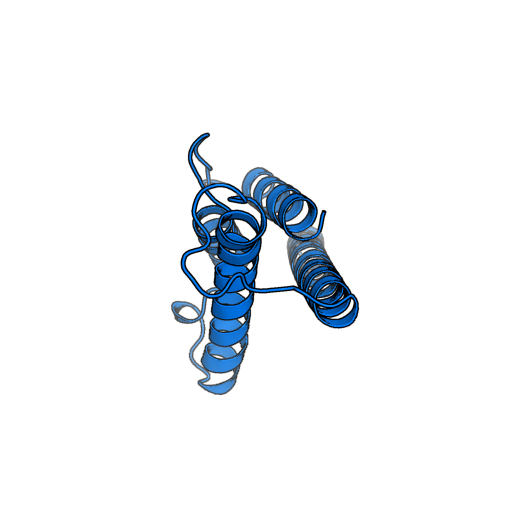OM 844 C CA . GLN A 1 112 ? -17.572 1.864 6.792 1.00 86.06 112 GLN A CA 1
ATOM 845 C C . GLN A 1 112 ? -18.877 1.116 7.097 1.00 86.06 112 GLN A C 1
ATOM 847 O O . GLN A 1 112 ? -19.779 1.693 7.687 1.00 86.06 112 GLN A O 1
ATOM 852 N N . GLY A 1 113 ? -18.958 -0.179 6.777 1.00 73.50 113 GLY A N 1
ATOM 853 C CA . GLY A 1 113 ? -20.116 -1.027 7.089 1.00 73.50 113 GLY A CA 1
ATOM 854 C C . GLY A 1 113 ? -20.242 -1.452 8.558 1.00 73.50 113 GLY A C 1
ATOM 855 O O . GLY A 1 113 ? -21.174 -2.174 8.898 1.00 73.50 113 GLY A O 1
ATOM 856 N N . SER A 1 114 ? -19.306 -1.041 9.419 1.00 55.31 114 SER A N 1
ATOM 857 C CA . SER A 1 114 ? -19.340 -1.278 10.870 1.00 55.31 114 SER A CA 1
ATOM 858 C C . SER A 1 114 ? -19.842 -0.060 11.670 1.00 55.31 114 SER A C 1
ATOM 860 O O . SER A 1 114 ? -19.707 -0.058 12.895 1.00 55.31 114 SER A O 1
ATOM 862 N N . GLN A 1 115 ? -20.372 0.969 10.993 1.00 43.03 115 GLN A N 1
ATOM 863 C CA . GLN A 1 115 ? -21.009 2.151 11.592 1.00 43.03 115 GLN A CA 1
ATOM 864 C C . GLN A 1 115 ? -22.532 2.098 11.467 1.00 43.03 115 GLN A C 1
ATOM 866 O O . GLN A 1 115 ? -23.023 1.645 10.408 1.00 43.03 115 GLN A O 1
#

Secondary structure (DSSP, 8-state):
-HHHHHHHHHHHHHHTSTT----TT--HHHHHHHHHHHTT-SGGG---HHHHHHHHHHHHHHHHHHHHHHHHH-TT---SS-----HHHHHHHHHHHHHHHHHHHHHHHHHHTT-

pLDDT: mean 87.68, std 13.71, range [43.03, 97.62]

=== Feature glossary ===
Annotated list of the representations used here:

Nearest PDB structures. The Foldseek neighbor list gives the closest experimentally determined structures in the PDB, ranked by structural alignment. TM-score near 1 means near-identical fold; near 0.3 means only rough topology match. This is how one finds what a novel AlphaFold prediction most resembles in the solved-structure universe.

Foldseek 3Di. Foldseek's 3Di representation compresses backbone geometry into a per-residue letter drawn from a learned twenty-state alphabet. It captures the tertiary interaction pattern around each residue — which residues are packed against it in space, regardless of where they are in sequence.

Radius of gyration, Cα contacts, bounding box. Radius of gyration (Rg) is the root-mean-square distance of Cα atoms from their centroid — a single number for overall size and compactness. A globular domain of N residues has Rg ≈ 2.2·N^0.38 Å; an extended or disordered chain has a much larger Rg. The Cα contact count is the number of residue pairs whose Cα atoms are within 8 Å and are more than four positions apart in sequence — a standard proxy for tertiary packing density. The bounding box is the smallest axis-aligned box enclosing all Cα atoms.

InterPro / GO / CATH / organism. The annotation block draws on four external resources. InterPro: which protein families and domains the sequence belongs to. GO: standardized terms for what the protein does, what process it participates in, and where in the cell it acts. CATH: which structural fold it has in the CATH hierarchy. Organism: the species of origin.

mmCIF coordinates. The mmCIF block holds the 3D Cartesian coordinates of each backbone atom (N, Cα, C, O) in ångströms. mmCIF is the PDB's canonical archive format — a tagged-loop text representation of the atomic model.

pLDDT. pLDDT is the predicted lDDT-Cα score: AlphaFold's confidence that the local environment of each residue (all inter-atomic distances within 15 Å) is correctly placed. It is a per-residue number between 0 and 100, with higher meaning more reliable.

Backbone torsions (φ/ψ). φ (phi) and ψ (psi) are the two rotatable backbone dihedrals per residue: φ is the C(i-1)–N–Cα–C torsion, ψ is the N–Cα–C–N(i+1) torsion, both in degrees on (−180°, 180°]. α-helical residues cluster near (−60°, −45°); β-strand residues near (−120°, +130°). A Ramachandran plot is simply a scatter of (φ, ψ) for every residue.

B-factor. For experimental (PDB) structures, the B-factor (temperature factor) quantifies the positional spread of each atom in the crystal — a combination of thermal vibration and static disorder — in units of Å². High B-factors mark flexible loops or poorly resolved regions; low B-factors mark the rigid, well-ordered core.

Secondary structure (3-state, P-SEA). SS3 is a coarse helix/strand/coil call (letters a/b/c) made by the P-SEA algorithm from inter-Cα distances and dihedrals. It is less detailed than DSSP but needs only Cα positions.

Predicted aligned error. Predicted aligned error is AlphaFold's pairwise confidence. Unlike pLDDT (per-residue), PAE is per-residue-pair and captures whether two parts of the structure are correctly placed relative to each other. Units are ångströms of expected positional error.

Solvent-accessible surface area. Solvent-accessible surface area (SASA) is the area in Å² traced out by the centre of a 1.4 Å probe sphere (a water molecule) rolled over the protein's van der Waals surface (Shrake–Rupley / Lee–Richards construction). Buried residues have near-zero SASA; fully exposed residues can exceed 200 Å². The total SASA scales roughly with the number of surface residues.

Secondary structure (8-state, DSSP). The SS8 string is DSSP's per-residue secondary-structure call. α-helix (H) means an i→i+4 H-bond ladder; β-strand (E) means the residue participates in a β-sheet; 3₁₀ (G) and π (I) are tighter and wider helices; T/S are turns/bends; '-' is loop.

Rendered structure images. Structure images are PyMOL renders from six orthogonal camera directions. Cartoon representation draws helices as coils and strands as arrows; sticks shows the backbone as bonds; surface shows the solvent-excluded envelope. Rainbow coloring maps sequence position to hue (blue→red, N→C); chain coloring assigns a distinct color per polypeptide.

Sequence. The amino-acid sequence is the protein's primary structure: the linear order of residues from the N-terminus to the C-terminus, written in one-letter code. Everything else here — the 3D coordinates, the secondary structure, the domain annotations — is ultimately a consequence of this string.

Contact-map, Ramachandran, and PAE plots. Three diagnostic plots accompany the record. The Cα contact map visualizes the tertiary structure as a 2D adjacency matrix (8 Å cutoff, sequence-local contacts suppressed). The Ramachandran plot shows the distribution of backbone (φ, ψ) torsions, with points in the α and β basins reflecting secondary structure content. The PAE plot shows AlphaFold's inter-residue confidence as a color matrix.